Protein AF-A0A351V8I9-F1 (afdb_monomer_lite)

Foldseek 3Di:
DEAAQADPDCVALVVCGHVVVLVPVVVVVVVCVVCVVPDPDDYYYDHDPHDDD

Radius of gyration: 11.36 Å; chains: 1; bounding box: 25×21×30 Å

Structure (mmCIF, N/CA/C/O backbone):
data_AF-A0A351V8I9-F1
#
_entry.id   AF-A0A351V8I9-F1
#
loop_
_atom_site.group_PDB
_atom_site.id
_atom_site.type_symbol
_atom_site.label_atom_id
_atom_site.label_alt_id
_atom_site.label_comp_id
_atom_site.label_asym_id
_atom_site.label_entity_id
_atom_site.label_seq_id
_atom_site.pdbx_PDB_ins_code
_atom_site.Cartn_x
_atom_site.Cartn_y
_atom_site.Cartn_z
_atom_site.occupancy
_atom_site.B_iso_or_equiv
_atom_site.auth_seq_id
_atom_site.auth_comp_id
_atom_site.auth_asym_id
_atom_site.auth_atom_id
_atom_site.pdbx_PDB_model_num
ATOM 1 N N . VAL A 1 1 ? -11.387 6.957 7.016 1.00 93.81 1 VAL A N 1
ATOM 2 C CA . VAL A 1 1 ? -10.040 7.250 6.455 1.00 93.81 1 VAL A CA 1
ATOM 3 C C . VAL A 1 1 ? -9.920 6.624 5.072 1.00 93.81 1 VAL A C 1
ATOM 5 O O . VAL A 1 1 ? -10.567 5.613 4.835 1.00 93.81 1 VAL A O 1
ATOM 8 N N . ASN A 1 2 ? -9.148 7.221 4.159 1.00 97.31 2 ASN A N 1
ATOM 9 C CA . ASN A 1 2 ? -8.876 6.657 2.834 1.00 97.31 2 ASN A CA 1
ATOM 10 C C . ASN A 1 2 ? -7.378 6.378 2.664 1.00 97.31 2 ASN A C 1
ATOM 12 O O . ASN A 1 2 ? -6.557 7.249 2.950 1.00 97.31 2 ASN A O 1
ATOM 16 N N . LEU A 1 3 ? -7.038 5.188 2.175 1.00 97.69 3 LEU A N 1
ATOM 17 C CA . LEU A 1 3 ? -5.680 4.829 1.779 1.00 97.69 3 LEU A CA 1
ATOM 18 C C . LEU A 1 3 ? -5.514 5.022 0.271 1.00 97.69 3 LEU A C 1
ATOM 20 O O . LEU A 1 3 ? -6.281 4.478 -0.529 1.00 97.69 3 LEU A O 1
ATOM 24 N N . ASN A 1 4 ? -4.491 5.783 -0.116 1.00 97.75 4 ASN A N 1
ATOM 25 C CA . ASN A 1 4 ? -4.152 6.004 -1.516 1.00 97.75 4 ASN A CA 1
ATOM 26 C C . ASN A 1 4 ? -3.057 5.030 -1.959 1.00 97.75 4 ASN A C 1
ATOM 28 O O . ASN A 1 4 ? -1.891 5.195 -1.602 1.00 97.75 4 ASN A O 1
ATOM 32 N N . LEU A 1 5 ? -3.444 4.076 -2.802 1.00 98.00 5 LEU A N 1
ATOM 33 C CA . LEU A 1 5 ? -2.565 3.127 -3.487 1.00 98.00 5 LEU A CA 1
ATOM 34 C C . LEU A 1 5 ? -2.581 3.353 -5.007 1.00 98.00 5 LEU A C 1
ATOM 36 O O . LEU A 1 5 ? -2.389 2.437 -5.797 1.00 98.00 5 LEU A O 1
ATOM 40 N N . GLY A 1 6 ? -2.884 4.581 -5.443 1.00 97.94 6 GLY A N 1
ATOM 41 C CA . GLY A 1 6 ? -3.124 4.889 -6.855 1.00 97.94 6 GLY A CA 1
ATOM 42 C C . GLY A 1 6 ? -2.312 6.048 -7.429 1.00 97.94 6 GLY A C 1
ATOM 43 O O . GLY A 1 6 ? -2.327 6.238 -8.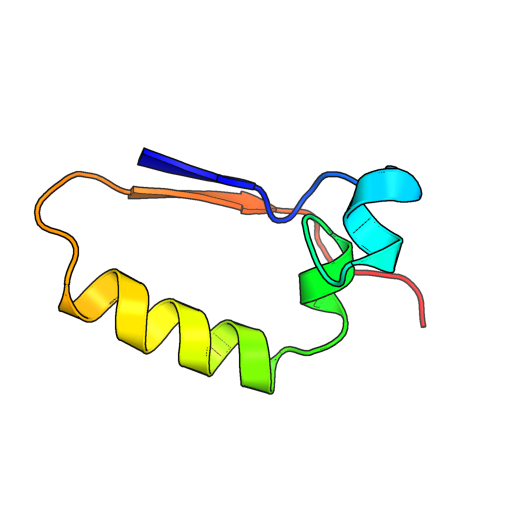646 1.00 97.94 6 GLY A O 1
ATOM 44 N N . CYS A 1 7 ? -1.620 6.845 -6.611 1.00 98.19 7 CYS A N 1
ATOM 45 C CA . CYS A 1 7 ? -0.815 7.964 -7.109 1.00 98.19 7 CYS A CA 1
ATOM 46 C C . CYS A 1 7 ? 0.433 7.456 -7.859 1.00 98.19 7 CYS A C 1
ATOM 48 O O . CYS A 1 7 ? 1.253 6.785 -7.231 1.00 98.19 7 CYS A O 1
ATOM 50 N N . PRO A 1 8 ? 0.609 7.779 -9.158 1.00 97.06 8 PRO A N 1
ATOM 51 C CA . PRO A 1 8 ? 1.779 7.366 -9.932 1.00 97.06 8 PRO A CA 1
ATOM 52 C C . PRO A 1 8 ? 2.936 8.382 -9.865 1.00 97.06 8 PRO A C 1
ATOM 54 O O . PRO A 1 8 ? 3.950 8.191 -10.526 1.00 97.06 8 PRO A O 1
ATOM 57 N N . SER A 1 9 ? 2.791 9.488 -9.119 1.00 97.88 9 SER A N 1
ATOM 58 C CA . SER A 1 9 ? 3.807 10.547 -9.063 1.00 97.88 9 SER A CA 1
ATOM 59 C C . SER A 1 9 ? 5.149 10.000 -8.583 1.00 97.88 9 SER A C 1
ATOM 61 O O . SER A 1 9 ? 5.215 9.395 -7.512 1.00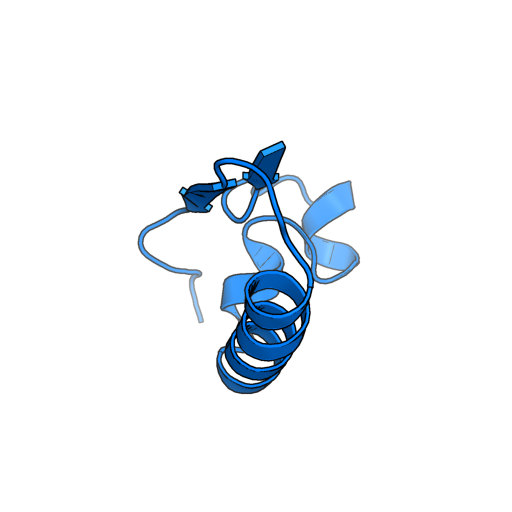 97.88 9 SER A O 1
ATOM 63 N N . ARG A 1 10 ? 6.226 10.289 -9.324 1.00 96.75 10 ARG A N 1
ATOM 64 C CA . ARG A 1 10 ? 7.582 9.806 -9.019 1.00 96.75 10 ARG A CA 1
ATOM 65 C C . ARG A 1 10 ? 8.031 10.158 -7.604 1.00 96.75 10 ARG A C 1
ATOM 67 O O . ARG A 1 10 ? 8.685 9.348 -6.966 1.00 96.75 10 ARG A O 1
ATOM 74 N N . THR A 1 11 ? 7.660 11.330 -7.089 1.00 98.06 11 THR A N 1
ATOM 75 C CA . THR A 1 11 ? 8.016 11.769 -5.726 1.00 98.06 11 THR A CA 1
ATOM 76 C C . THR A 1 11 ? 7.327 10.960 -4.620 1.00 98.06 11 THR A C 1
ATOM 78 O O . THR A 1 11 ? 7.758 11.000 -3.464 1.00 98.06 11 THR A O 1
ATOM 81 N N . VAL A 1 12 ? 6.262 10.234 -4.972 1.00 98.19 12 VAL A N 1
ATOM 82 C CA . VAL A 1 12 ? 5.506 9.330 -4.098 1.00 98.19 12 VAL A CA 1
ATOM 83 C C . VAL A 1 12 ? 5.960 7.886 -4.317 1.00 98.19 12 VAL A C 1
ATOM 85 O O . VAL A 1 12 ? 6.310 7.205 -3.353 1.00 98.19 12 VAL A O 1
ATOM 88 N N . THR A 1 13 ? 6.004 7.426 -5.570 1.00 97.25 13 THR A N 1
ATOM 89 C CA . THR A 1 13 ? 6.331 6.034 -5.911 1.00 97.25 13 THR A CA 1
ATOM 90 C C . THR A 1 13 ? 7.789 5.681 -5.636 1.00 97.25 13 THR A C 1
ATOM 92 O O . THR A 1 13 ? 8.048 4.567 -5.194 1.00 97.25 13 THR A O 1
ATOM 95 N N . SER A 1 14 ? 8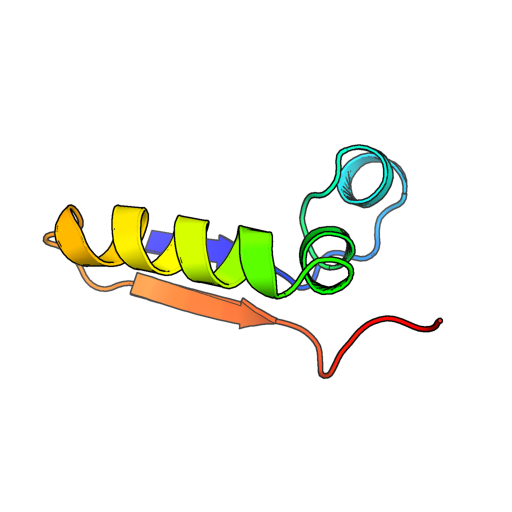.732 6.627 -5.757 1.00 96.75 14 SER A N 1
ATOM 96 C CA . SER A 1 14 ? 10.143 6.400 -5.390 1.00 96.75 14 SER A CA 1
ATOM 97 C C . SER A 1 14 ? 10.355 6.097 -3.904 1.00 96.75 14 SER A C 1
ATOM 99 O O . SER A 1 14 ? 11.415 5.616 -3.519 1.00 96.75 14 SER A O 1
ATOM 101 N N . LYS A 1 15 ? 9.347 6.366 -3.067 1.00 97.12 15 LYS A N 1
ATOM 102 C CA . LYS A 1 15 ? 9.335 6.056 -1.632 1.00 97.12 15 LYS A CA 1
ATOM 103 C C . LYS A 1 15 ? 8.523 4.795 -1.310 1.00 97.12 15 LYS A C 1
ATOM 105 O O . LYS A 1 15 ? 8.176 4.598 -0.150 1.00 97.12 15 LYS A O 1
ATOM 110 N N . GLY A 1 16 ? 8.133 4.009 -2.318 1.00 95.94 16 GLY A N 1
ATOM 111 C CA . GLY A 1 16 ? 7.278 2.829 -2.147 1.00 95.94 16 GLY A CA 1
ATOM 112 C C . GLY A 1 16 ? 5.836 3.154 -1.737 1.00 95.94 16 GLY A C 1
ATOM 113 O O . GLY A 1 16 ? 5.168 2.322 -1.140 1.00 95.94 16 GLY A O 1
ATOM 114 N N . LYS A 1 17 ? 5.346 4.372 -2.010 1.00 97.38 17 LYS A N 1
ATOM 115 C CA . LYS A 1 17 ? 3.989 4.823 -1.643 1.00 97.38 17 LYS A CA 1
ATOM 116 C C . LYS A 1 17 ? 3.093 4.963 -2.875 1.00 97.38 17 LYS A C 1
ATOM 118 O O . LYS A 1 17 ? 3.561 4.929 -4.014 1.00 97.38 17 LYS A O 1
ATOM 123 N N . GLY A 1 18 ? 1.797 5.198 -2.656 1.00 97.75 18 GLY A N 1
ATOM 124 C CA . GLY A 1 18 ? 0.837 5.353 -3.750 1.00 97.75 18 GLY A CA 1
ATOM 125 C C . GLY A 1 18 ? 0.760 4.074 -4.578 1.00 97.75 18 GLY A C 1
ATOM 126 O O . GLY A 1 18 ? 0.747 2.982 -4.019 1.00 97.75 18 GLY A O 1
ATOM 127 N N . ALA A 1 19 ? 0.761 4.203 -5.906 1.00 97.88 19 ALA A N 1
ATOM 128 C CA . ALA A 1 19 ? 0.796 3.038 -6.792 1.00 97.88 19 ALA A CA 1
ATOM 129 C C . ALA A 1 19 ? 2.092 2.221 -6.641 1.00 97.88 19 ALA A C 1
ATOM 131 O O . ALA A 1 19 ? 2.078 1.024 -6.887 1.00 97.88 19 ALA A O 1
ATOM 132 N N . GLY A 1 20 ? 3.189 2.834 -6.178 1.00 97.38 20 GLY A N 1
ATOM 133 C CA . GLY A 1 20 ? 4.471 2.150 -5.992 1.00 97.38 20 GLY A CA 1
ATOM 134 C C . GLY A 1 20 ? 4.422 1.027 -4.954 1.00 97.38 20 GLY A C 1
ATOM 135 O O . GLY A 1 20 ? 5.214 0.097 -5.043 1.00 97.38 20 GLY A O 1
ATOM 136 N N . PHE A 1 21 ? 3.471 1.060 -4.013 1.00 98.00 21 PHE A N 1
ATOM 137 C CA . PHE A 1 21 ? 3.317 -0.023 -3.040 1.00 98.00 21 PHE A CA 1
ATOM 138 C C . PHE A 1 21 ? 2.749 -1.305 -3.684 1.00 98.00 21 PHE A C 1
ATOM 140 O O . PHE A 1 21 ? 3.022 -2.406 -3.219 1.00 98.00 21 PHE A O 1
ATOM 147 N N . LEU A 1 22 ? 2.030 -1.188 -4.810 1.00 97.50 22 LEU A N 1
ATOM 148 C CA . LEU A 1 22 ? 1.491 -2.341 -5.547 1.00 97.50 22 LEU A CA 1
ATOM 149 C C . LEU A 1 22 ? 2.592 -3.240 -6.138 1.00 97.50 22 LEU A C 1
ATOM 151 O O . LEU A 1 22 ? 2.311 -4.380 -6.491 1.00 97.50 22 LEU A O 1
ATOM 155 N N . ALA A 1 23 ? 3.834 -2.748 -6.233 1.00 96.69 23 ALA A N 1
ATOM 156 C CA . ALA A 1 23 ? 4.984 -3.531 -6.682 1.00 96.69 23 ALA A CA 1
ATOM 157 C C . ALA A 1 23 ? 5.421 -4.602 -5.666 1.00 96.69 23 ALA A C 1
ATOM 159 O O . ALA A 1 23 ? 6.182 -5.498 -6.022 1.00 96.69 23 ALA A O 1
ATOM 160 N N . ASN A 1 24 ? 4.960 -4.519 -4.411 1.00 96.94 24 ASN A N 1
ATOM 161 C CA . ASN A 1 24 ? 5.274 -5.492 -3.368 1.00 96.94 24 ASN A CA 1
ATOM 162 C C . ASN A 1 24 ? 3.990 -5.972 -2.659 1.00 96.94 24 ASN A C 1
ATOM 164 O O . ASN A 1 24 ? 3.620 -5.425 -1.614 1.00 96.94 24 ASN A O 1
ATOM 168 N N . PRO A 1 25 ? 3.299 -6.984 -3.220 1.00 96.25 25 PRO A N 1
ATOM 169 C CA . PRO A 1 25 ? 2.053 -7.503 -2.660 1.00 96.25 25 PRO A CA 1
ATOM 170 C C . PRO A 1 25 ? 2.187 -8.074 -1.243 1.00 96.25 25 PRO A C 1
ATOM 172 O O . PRO A 1 25 ? 1.278 -7.888 -0.443 1.00 96.25 25 PRO A O 1
ATOM 175 N N . GLU A 1 26 ? 3.308 -8.716 -0.905 1.00 98.19 26 GLU A N 1
ATOM 176 C CA . GLU A 1 26 ? 3.528 -9.316 0.424 1.00 98.19 26 GLU A CA 1
ATOM 177 C C . GLU A 1 26 ? 3.599 -8.246 1.521 1.00 98.19 26 GLU A C 1
ATOM 179 O O . GLU A 1 26 ? 2.957 -8.350 2.571 1.00 98.19 26 GLU A O 1
ATOM 184 N N . ALA A 1 27 ? 4.338 -7.165 1.258 1.00 98.00 27 ALA A N 1
ATOM 185 C CA . ALA A 1 27 ? 4.418 -6.036 2.176 1.00 98.00 27 ALA A CA 1
ATOM 186 C C . ALA A 1 27 ? 3.078 -5.287 2.279 1.00 98.00 27 ALA A C 1
ATOM 188 O O . ALA A 1 27 ? 2.723 -4.804 3.357 1.00 98.00 27 ALA A O 1
ATOM 189 N N . LEU A 1 28 ? 2.327 -5.197 1.176 1.00 97.88 28 LEU A N 1
ATOM 190 C CA . LEU A 1 28 ? 0.997 -4.595 1.177 1.00 97.88 28 LEU A CA 1
ATOM 191 C C . LEU A 1 28 ? -0.006 -5.420 1.997 1.00 97.88 28 LEU A C 1
ATOM 193 O O . LEU A 1 28 ? -0.784 -4.832 2.748 1.00 97.88 28 LEU A O 1
ATOM 197 N N . ASP A 1 29 ? 0.035 -6.750 1.893 1.00 98.25 29 ASP A N 1
ATOM 198 C CA . ASP A 1 29 ? -0.808 -7.647 2.690 1.00 98.25 29 ASP A CA 1
ATOM 199 C C . ASP A 1 29 ? -0.514 -7.494 4.187 1.00 98.25 29 ASP A C 1
ATOM 201 O O . ASP A 1 29 ? -1.417 -7.200 4.970 1.00 98.25 29 ASP A O 1
ATOM 205 N N . SER A 1 30 ? 0.767 -7.534 4.568 1.00 98.50 30 SER A N 1
ATOM 206 C CA . SER A 1 30 ? 1.203 -7.323 5.957 1.00 98.50 30 SER A CA 1
ATOM 207 C C . SER A 1 30 ? 0.740 -5.968 6.513 1.00 98.50 30 SER A C 1
ATOM 209 O O . SER A 1 30 ? 0.250 -5.876 7.639 1.00 98.50 30 SER A O 1
ATOM 211 N N . PHE A 1 31 ? 0.841 -4.908 5.704 1.00 98.00 31 PHE A N 1
ATOM 212 C CA . PHE A 1 31 ? 0.351 -3.580 6.068 1.00 98.00 31 PHE A CA 1
ATOM 213 C C . PHE A 1 31 ? -1.171 -3.552 6.257 1.00 98.00 31 PHE A C 1
ATOM 215 O O . PHE A 1 31 ? -1.667 -2.927 7.196 1.00 98.00 31 PHE A O 1
ATOM 222 N N . PHE A 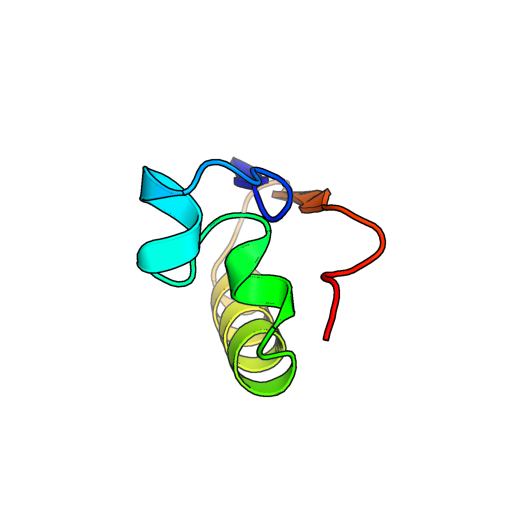1 32 ? -1.927 -4.215 5.382 1.00 97.75 32 PHE A N 1
ATOM 223 C CA . PHE A 1 32 ? -3.377 -4.287 5.517 1.00 97.75 32 PHE A CA 1
ATOM 224 C C . PHE A 1 32 ? -3.816 -5.052 6.758 1.00 97.75 32 PHE A C 1
ATOM 226 O O . PHE A 1 32 ? -4.712 -4.554 7.440 1.00 97.75 32 PHE A O 1
ATOM 233 N N . GLN A 1 33 ? -3.171 -6.172 7.096 1.00 98.12 33 GLN A N 1
ATOM 234 C CA . GLN A 1 33 ? -3.452 -6.888 8.345 1.00 98.12 33 GLN A CA 1
ATOM 235 C C . GLN A 1 33 ? -3.315 -5.946 9.547 1.00 98.12 33 GLN A C 1
ATOM 237 O O . GLN A 1 33 ? -4.278 -5.730 10.284 1.00 98.12 33 GLN A O 1
ATOM 242 N N . GLU A 1 34 ? -2.172 -5.264 9.669 1.00 97.88 34 GLU A N 1
ATOM 243 C CA . GLU A 1 34 ? -1.925 -4.356 10.791 1.00 97.88 34 GLU A CA 1
ATOM 244 C C . GLU A 1 34 ? -2.944 -3.202 10.861 1.00 97.88 34 GLU A C 1
ATOM 246 O O . GLU A 1 34 ? -3.425 -2.835 11.940 1.00 97.88 34 GLU A O 1
ATOM 251 N N . VAL A 1 35 ? -3.280 -2.598 9.716 1.00 97.12 35 VAL A N 1
ATOM 252 C CA . VAL A 1 35 ? -4.234 -1.480 9.669 1.00 97.12 35 VAL A CA 1
ATOM 253 C C . VAL A 1 35 ? -5.641 -1.946 10.029 1.00 97.12 35 VAL A C 1
ATOM 255 O O . VAL A 1 35 ? -6.332 -1.261 10.792 1.00 97.12 35 VAL A O 1
ATOM 258 N N . PHE A 1 36 ? -6.085 -3.074 9.477 1.00 95.38 36 PHE A N 1
ATOM 259 C CA . PHE A 1 36 ? -7.451 -3.563 9.660 1.00 95.38 36 PHE A CA 1
ATOM 260 C C . PHE A 1 36 ? -7.689 -4.080 11.079 1.00 95.38 36 PHE A C 1
ATOM 262 O O . PHE A 1 36 ? -8.775 -3.861 11.610 1.00 95.38 36 PHE A O 1
ATOM 269 N N . GLU A 1 37 ? -6.673 -4.646 11.732 1.00 97.56 37 GLU A N 1
ATOM 270 C CA . GLU A 1 37 ? -6.746 -5.046 13.143 1.00 97.56 37 GLU A CA 1
ATOM 271 C C . GLU A 1 37 ? -6.958 -3.858 14.098 1.00 97.56 37 GLU A C 1
ATOM 273 O O . GLU A 1 37 ? -7.610 -3.988 15.136 1.00 97.56 37 GLU A O 1
ATOM 278 N N . LYS A 1 38 ? -6.410 -2.681 13.770 1.00 96.62 38 LYS A N 1
ATOM 279 C CA . LYS A 1 38 ? -6.377 -1.525 14.685 1.00 96.62 38 LYS A CA 1
ATOM 280 C C . LYS A 1 38 ? -7.474 -0.495 14.420 1.00 96.62 38 LYS A C 1
ATOM 282 O O . 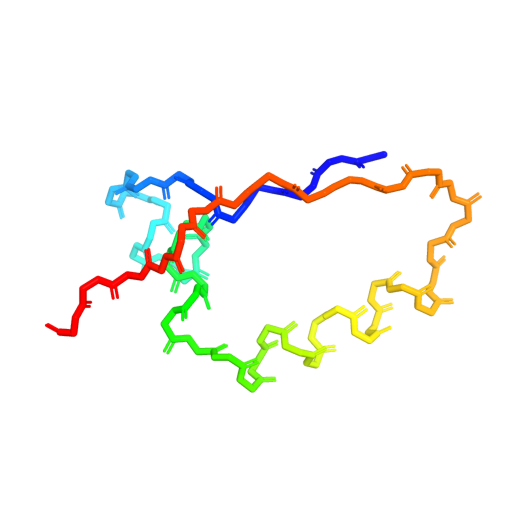LYS A 1 38 ? -7.804 0.299 15.308 1.00 96.62 38 LYS A O 1
ATOM 287 N N . ILE A 1 39 ? -8.020 -0.441 13.207 1.00 96.44 39 ILE A N 1
ATOM 288 C CA . ILE A 1 39 ? -8.928 0.638 12.814 1.00 96.44 39 ILE A CA 1
ATOM 289 C C . ILE A 1 39 ? -10.346 0.450 13.375 1.00 96.44 39 ILE A C 1
ATOM 291 O O . ILE A 1 39 ? -10.951 -0.608 13.266 1.00 96.44 39 ILE A O 1
ATOM 295 N N . ARG A 1 40 ? -10.914 1.515 13.955 1.00 97.50 40 ARG A N 1
ATOM 296 C CA . ARG A 1 40 ? -12.278 1.523 14.537 1.00 97.50 40 ARG A CA 1
ATOM 297 C C . ARG A 1 40 ? -13.274 2.396 13.772 1.00 97.50 40 ARG A C 1
ATOM 299 O O . ARG A 1 40 ? -14.364 2.687 14.252 1.00 97.50 40 ARG A O 1
ATOM 306 N N . ILE A 1 41 ? -12.881 2.864 12.593 1.00 97.25 41 ILE A N 1
ATOM 307 C CA . ILE A 1 41 ? -13.662 3.765 11.741 1.00 97.25 41 ILE A CA 1
ATOM 308 C C . ILE A 1 41 ? -13.729 3.206 10.324 1.00 97.25 41 ILE A C 1
ATOM 310 O O . ILE A 1 41 ? -12.892 2.399 9.929 1.00 97.25 41 ILE A O 1
ATOM 314 N N . LYS A 1 42 ? -14.689 3.678 9.519 1.00 97.25 42 LYS A N 1
ATOM 315 C CA . LYS A 1 42 ? -14.789 3.260 8.115 1.00 97.25 42 LYS A CA 1
ATOM 316 C C . LYS A 1 42 ? -13.507 3.602 7.352 1.00 97.25 42 LYS A C 1
ATOM 318 O O . LYS A 1 42 ? -13.037 4.750 7.371 1.00 97.25 42 LYS A O 1
ATOM 323 N N . LEU A 1 43 ? -12.981 2.605 6.651 1.00 97.31 43 LEU A N 1
ATOM 324 C CA . LEU A 1 43 ? -11.823 2.715 5.778 1.00 97.31 43 LEU A CA 1
ATOM 325 C C . LEU A 1 43 ? -12.219 2.432 4.330 1.00 97.31 43 LEU A C 1
ATOM 327 O O . LEU A 1 43 ? -13.049 1.570 4.061 1.00 97.31 43 LEU A O 1
ATOM 331 N N . SER A 1 44 ? -11.621 3.169 3.401 1.00 97.69 44 SER A N 1
ATOM 332 C CA . SER A 1 44 ? -11.686 2.875 1.973 1.00 97.69 44 SER A CA 1
ATOM 333 C C . SER A 1 44 ? -10.288 2.861 1.368 1.00 97.69 44 SER A C 1
ATOM 335 O O . SER A 1 44 ? -9.381 3.544 1.846 1.00 97.69 44 SER A O 1
ATOM 337 N N . VAL A 1 45 ? -10.118 2.102 0.290 1.00 97.94 45 VAL A N 1
ATOM 338 C CA . VAL A 1 45 ? -8.874 2.036 -0.478 1.00 97.94 45 VAL A CA 1
ATOM 339 C C . VAL A 1 45 ? -9.161 2.542 -1.883 1.00 97.94 45 VAL A C 1
ATOM 341 O O . VAL A 1 45 ? -10.107 2.096 -2.529 1.00 97.94 45 VAL A O 1
ATOM 344 N N . LYS A 1 46 ? -8.349 3.484 -2.363 1.00 98.12 46 LYS A N 1
ATOM 345 C CA . LYS A 1 46 ? -8.361 3.908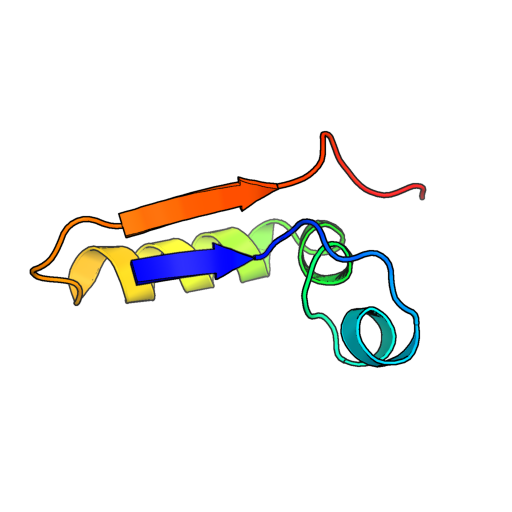 -3.766 1.00 98.12 46 LYS A CA 1
ATOM 346 C C . LYS A 1 46 ? -7.081 3.419 -4.428 1.00 98.12 46 LYS A C 1
ATOM 348 O O . LYS A 1 46 ? -5.997 3.881 -4.073 1.00 98.12 46 LYS A O 1
ATOM 353 N N . THR A 1 47 ? -7.214 2.529 -5.406 1.00 98.19 47 THR A N 1
ATOM 354 C CA . THR A 1 47 ? -6.083 1.844 -6.046 1.00 98.19 47 THR A CA 1
ATOM 355 C C . THR A 1 47 ? -6.128 1.922 -7.578 1.00 98.19 47 THR A C 1
ATOM 357 O O . THR A 1 47 ? -7.075 2.467 -8.154 1.00 98.19 47 THR A O 1
ATOM 360 N N . ARG A 1 48 ? -5.074 1.422 -8.228 1.00 96.88 48 ARG A N 1
ATOM 361 C CA . ARG A 1 48 ? -5.018 1.073 -9.658 1.00 96.88 48 ARG A CA 1
ATOM 362 C C . ARG A 1 48 ? -5.152 -0.445 -9.827 1.00 96.88 48 ARG A C 1
ATOM 364 O O . ARG A 1 48 ? -5.087 -1.178 -8.848 1.00 96.88 48 ARG A O 1
ATOM 371 N N . VAL A 1 49 ? -5.307 -0.902 -11.072 1.00 96.50 49 VAL A N 1
ATOM 372 C CA . VAL A 1 49 ? -5.333 -2.340 -11.414 1.00 96.50 49 VAL A CA 1
ATOM 373 C C . VAL A 1 49 ? -3.992 -3.019 -11.103 1.00 96.50 49 VAL A C 1
ATOM 375 O O . VAL A 1 49 ? -3.965 -4.183 -10.729 1.00 96.50 49 VAL A O 1
ATOM 378 N N . GLY A 1 50 ? -2.885 -2.283 -11.211 1.00 94.81 50 GLY A N 1
ATOM 379 C CA . GLY A 1 50 ? -1.544 -2.770 -10.916 1.00 94.81 50 GLY A CA 1
ATOM 380 C C . GLY A 1 50 ? -0.485 -1.732 -11.273 1.00 94.81 50 GLY A C 1
ATOM 381 O O . GLY A 1 50 ? -0.805 -0.558 -11.501 1.00 94.81 50 GLY A O 1
ATOM 382 N N . VAL A 1 51 ? 0.762 -2.185 -11.326 1.00 93.62 51 VAL A N 1
ATOM 383 C CA . VAL A 1 51 ? 1.922 -1.453 -11.847 1.00 93.62 51 VAL A CA 1
ATOM 384 C C . VAL A 1 51 ? 2.578 -2.273 -12.952 1.00 93.62 51 VAL A C 1
ATOM 386 O O . VAL A 1 51 ? 2.498 -3.502 -12.929 1.00 93.62 51 VAL A O 1
ATOM 389 N N . ASP A 1 52 ? 3.198 -1.591 -13.912 1.00 88.88 52 ASP A N 1
ATOM 390 C CA . ASP A 1 52 ? 3.987 -2.247 -14.955 1.00 88.88 52 ASP A CA 1
ATOM 391 C C . ASP A 1 52 ? 5.222 -2.919 -14.334 1.00 88.88 52 ASP A C 1
ATOM 393 O O . ASP A 1 52 ? 5.747 -2.443 -13.321 1.00 88.88 52 ASP A O 1
ATOM 397 N N . LYS A 1 53 ? 5.640 -4.046 -14.920 1.00 62.22 53 LYS A N 1
ATOM 398 C CA . LYS A 1 53 ? 6.837 -4.789 -14.504 1.00 62.22 53 LYS A CA 1
ATOM 399 C C . LYS A 1 53 ? 8.115 -4.125 -14.997 1.00 62.22 53 LYS A C 1
ATOM 401 O O . LYS A 1 53 ? 8.114 -3.655 -16.156 1.00 62.22 53 LYS A O 1
#

Sequence (53 aa):
VNLNLGCPSRTVTSKGKGAGFLANPEALDSFFQEVFEKIRIKLSVKTRVGVDK

Secondary structure (DSSP, 8-state):
-EEEE----HHHHTTT-GGGGGG-HHHHHHHHHHHHHH--S--EEEE-S----

pLDDT: mean 96.44, std 4.98, range [62.22, 98.5]